Protein AF-V3ZCQ0-F1 (afdb_monomer_lite)

Foldseek 3Di:
DDPDDDDDDDDPDDDDPPDDLPDDDPLLVVLLVVLLVFQDADDLLNLLQLLVQDPPCLVVLLVLLVHDPVRLVVLLVPQDDDPPVSSSSSSSVSLVVSCVPVVRRGSNVSSCSNCVVSDCSSVVSSSDPVSVPDD

InterPro domains:
  IPR011029 Death-like domain superfamily [G3DSA:1.10.533.10] (34-123)
  IPR011029 Death-like domain superfamily [SSF47986] (40-119)

pLDDT: mean 78.39, std 17.35, range [36.34, 94.81]

Radius of gyration: 20.54 Å; chains: 1; bounding box: 28×54×67 Å

Organism: Lottia gigantea (NCBI:txid225164)

Secondary structure (DSSP, 8-state):
-------------------------HHHHHHHHHHHH--SBPPHHHHHHHHHH--S-HHHHHHHTT--HHHHHHHHHH--S-HHHHHHHHHHHHHHHHHHHSS--BHHHHHHHHTTTS--GGGHHHHSGGGT---

Sequence (135 aa):
MNVTRHRPYTRSQGKQSCSEVEELTHEQHIRLKQLQDCSEEVDSNMMAELSKSWDRRFSKYGKLLQLDDACLKNIRDRVREDDSVKRREELYQMLLTWKEKTGDPSVKNLIRLLTACGDYSPIKPLLTPSYWTND

Structure (mmCIF, N/CA/C/O backbone):
data_AF-V3ZCQ0-F1
#
_entry.id   AF-V3ZCQ0-F1
#
loop_
_atom_site.group_PDB
_atom_site.id
_atom_site.type_symbol
_atom_site.label_atom_id
_atom_site.label_alt_id
_atom_site.label_comp_id
_atom_site.label_asym_id
_atom_site.label_entity_id
_atom_site.label_seq_id
_atom_site.pdbx_PDB_ins_code
_atom_site.Cartn_x
_atom_site.Cartn_y
_atom_site.Cartn_z
_atom_site.occupancy
_atom_site.B_iso_or_equiv
_atom_site.auth_seq_id
_atom_site.auth_comp_id
_atom_site.auth_asym_id
_atom_site.auth_atom_id
_atom_site.pdbx_PDB_model_num
ATOM 1 N N . MET A 1 1 ? 6.229 -36.883 49.519 1.00 36.78 1 MET A N 1
ATOM 2 C CA . MET A 1 1 ? 7.391 -36.612 48.644 1.00 36.78 1 MET A CA 1
ATOM 3 C C . MET A 1 1 ? 7.345 -37.570 47.457 1.00 36.78 1 MET A C 1
ATOM 5 O O . MET A 1 1 ? 7.031 -38.731 47.664 1.00 36.78 1 MET A O 1
ATOM 9 N N . ASN A 1 2 ? 7.627 -37.051 46.256 1.00 44.19 2 ASN A N 1
ATOM 10 C CA . ASN A 1 2 ? 7.761 -37.716 44.947 1.00 44.19 2 ASN A CA 1
ATOM 11 C C . ASN A 1 2 ? 6.528 -38.353 44.278 1.00 44.19 2 ASN A C 1
ATOM 13 O O . ASN A 1 2 ? 6.346 -39.565 44.244 1.00 44.19 2 ASN A O 1
ATOM 17 N N . VAL A 1 3 ? 5.773 -37.483 43.598 1.00 40.75 3 VAL A N 1
ATOM 18 C CA . VAL A 1 3 ? 4.988 -37.804 42.397 1.00 40.75 3 VAL A CA 1
ATOM 19 C C . VAL A 1 3 ? 5.968 -37.939 41.227 1.00 40.75 3 VAL A C 1
ATOM 21 O O . VAL A 1 3 ? 6.512 -36.944 40.747 1.00 40.75 3 VAL A O 1
ATOM 24 N N . THR A 1 4 ? 6.231 -39.168 40.784 1.00 51.06 4 THR A N 1
ATOM 25 C CA . THR A 1 4 ? 7.210 -39.437 39.723 1.00 51.06 4 THR A CA 1
ATOM 26 C C . THR A 1 4 ? 6.507 -39.751 38.403 1.00 51.06 4 THR A C 1
ATOM 28 O O . THR A 1 4 ? 6.075 -40.869 38.163 1.00 51.06 4 THR A O 1
ATOM 31 N N . ARG A 1 5 ? 6.487 -38.721 37.549 1.00 48.69 5 ARG A N 1
ATOM 32 C CA . ARG A 1 5 ? 6.703 -38.758 36.089 1.00 48.69 5 ARG A CA 1
ATOM 33 C C . ARG A 1 5 ? 5.643 -39.424 35.205 1.00 48.69 5 ARG A C 1
ATOM 35 O O . ARG A 1 5 ? 5.676 -40.608 34.901 1.00 48.69 5 ARG A O 1
ATOM 42 N N . HIS A 1 6 ? 4.822 -38.555 34.622 1.00 48.72 6 HIS A N 1
ATOM 43 C CA . HIS A 1 6 ? 4.240 -38.765 33.301 1.00 48.72 6 HIS A CA 1
ATOM 44 C C . HIS A 1 6 ? 5.274 -38.600 32.171 1.00 48.72 6 HIS A C 1
ATOM 46 O O . HIS A 1 6 ? 6.136 -37.723 32.255 1.00 48.72 6 HIS A O 1
ATOM 52 N N . ARG A 1 7 ? 4.993 -39.328 31.071 1.00 52.38 7 ARG A N 1
ATOM 53 C CA . ARG A 1 7 ? 5.391 -39.183 29.644 1.00 52.38 7 ARG A CA 1
ATOM 54 C C . ARG A 1 7 ? 6.425 -40.210 29.141 1.00 52.38 7 ARG A C 1
ATOM 56 O O . ARG A 1 7 ? 7.330 -40.536 29.897 1.00 52.38 7 ARG A O 1
ATOM 63 N N . PRO A 1 8 ? 6.310 -40.702 27.882 1.00 48.84 8 PRO A N 1
ATOM 64 C CA . PRO A 1 8 ? 5.744 -39.991 26.727 1.00 48.84 8 PRO A CA 1
ATOM 65 C C . PRO A 1 8 ? 4.723 -40.783 25.889 1.00 48.84 8 PRO A C 1
ATOM 67 O O . PRO A 1 8 ? 4.973 -41.903 25.465 1.00 48.84 8 PRO A O 1
ATOM 70 N N . TYR A 1 9 ? 3.607 -40.136 25.539 1.00 45.50 9 TYR A N 1
ATOM 71 C CA . TYR A 1 9 ? 2.929 -40.456 24.285 1.00 45.50 9 TYR A CA 1
ATOM 72 C C . TYR A 1 9 ? 3.590 -39.634 23.187 1.00 45.50 9 TYR A C 1
ATOM 74 O O . TYR A 1 9 ? 3.432 -38.416 23.103 1.00 45.50 9 TYR A O 1
ATOM 82 N N . THR A 1 10 ? 4.365 -40.330 22.368 1.00 58.88 10 THR A N 1
ATOM 83 C CA . THR A 1 10 ? 4.704 -39.936 21.010 1.00 58.88 10 THR A CA 1
ATOM 84 C C . THR A 1 10 ? 3.412 -39.710 20.233 1.00 58.88 10 THR A C 1
ATOM 86 O O . THR A 1 10 ? 2.639 -40.632 19.985 1.00 58.88 10 THR A O 1
ATOM 89 N N . ARG A 1 11 ? 3.183 -38.470 19.808 1.00 44.38 11 ARG A N 1
ATOM 90 C CA . ARG A 1 11 ? 2.307 -38.199 18.672 1.00 44.38 11 ARG A CA 1
ATOM 91 C C . ARG A 1 11 ? 3.097 -37.397 17.657 1.00 44.38 11 ARG A C 1
ATOM 93 O O . ARG A 1 11 ? 3.067 -36.172 17.645 1.00 44.38 11 ARG A O 1
ATOM 100 N N . SER A 1 12 ? 3.794 -38.132 16.798 1.00 49.22 12 SER A N 1
ATOM 101 C CA . SER A 1 12 ? 4.085 -37.677 15.447 1.00 49.22 12 SER A CA 1
ATOM 102 C C . SER A 1 12 ? 2.741 -37.433 14.766 1.00 49.22 12 SER A C 1
ATOM 104 O O . SER A 1 12 ? 2.050 -38.366 14.365 1.00 49.22 12 SER A O 1
ATOM 106 N N . GLN A 1 13 ? 2.332 -36.174 14.699 1.00 47.81 13 GLN A N 1
ATOM 107 C CA . GLN A 1 13 ? 1.320 -35.729 13.759 1.00 47.81 13 GLN A CA 1
ATOM 108 C C . GLN A 1 13 ? 1.989 -34.680 12.890 1.00 47.81 13 GLN A C 1
ATOM 110 O O . GLN A 1 13 ? 2.131 -33.526 13.286 1.00 47.81 13 GLN A O 1
ATOM 115 N N . GLY A 1 14 ? 2.428 -35.124 11.712 1.00 53.00 14 GLY A N 1
ATOM 116 C CA . GLY A 1 14 ? 2.692 -34.221 10.610 1.00 53.00 14 GLY A CA 1
ATOM 117 C C . GLY A 1 14 ? 1.454 -33.356 10.415 1.00 53.00 14 GLY A C 1
ATOM 118 O O . GLY A 1 14 ? 0.371 -33.853 10.101 1.00 53.00 14 GLY A O 1
ATOM 119 N N . LYS A 1 15 ? 1.612 -32.064 10.667 1.00 46.25 15 LYS A N 1
ATOM 120 C CA . LYS A 1 15 ? 0.685 -31.040 10.225 1.00 46.25 15 LYS A CA 1
ATOM 121 C C . LYS A 1 15 ? 1.464 -30.163 9.268 1.00 46.25 15 LYS A C 1
ATOM 123 O O . LYS A 1 15 ? 2.357 -29.441 9.683 1.00 46.25 15 LYS A O 1
ATOM 128 N N . GLN A 1 16 ? 1.146 -30.377 7.994 1.00 41.31 16 GLN A N 1
ATOM 129 C CA . GLN A 1 16 ? 1.120 -29.400 6.912 1.00 41.31 16 GLN A CA 1
ATOM 130 C C . GLN A 1 16 ? 2.157 -28.280 7.036 1.00 41.31 16 GLN A C 1
ATOM 132 O O . GLN A 1 16 ? 1.968 -27.329 7.789 1.00 41.31 16 GLN A O 1
ATOM 137 N N . SER A 1 17 ? 3.213 -28.375 6.225 1.00 37.62 17 SER A N 1
ATOM 138 C CA . SER A 1 17 ? 4.048 -27.234 5.866 1.00 37.62 17 SER A CA 1
ATOM 139 C C . SER A 1 17 ? 3.159 -26.154 5.245 1.00 37.62 17 SER A C 1
ATOM 141 O O . SER A 1 17 ? 2.869 -26.185 4.051 1.00 37.62 17 SER A O 1
ATOM 143 N N . CYS A 1 18 ? 2.692 -25.220 6.069 1.00 36.34 18 CYS A N 1
ATOM 144 C CA . CYS A 1 18 ? 2.383 -23.885 5.595 1.00 36.34 18 CYS A CA 1
ATOM 145 C C . CYS A 1 18 ? 3.727 -23.274 5.211 1.00 36.34 18 CYS A C 1
ATOM 147 O O . CYS A 1 18 ? 4.625 -23.176 6.046 1.00 36.34 18 CYS A O 1
ATOM 149 N N . SER A 1 19 ? 3.865 -22.989 3.922 1.00 41.53 19 SER A N 1
ATOM 150 C CA . SER A 1 19 ? 4.954 -22.265 3.275 1.00 41.53 19 SER A CA 1
ATOM 151 C C . SER A 1 19 ? 5.539 -21.184 4.185 1.00 41.53 19 SER A C 1
ATOM 153 O O . SER A 1 19 ? 4.751 -20.512 4.845 1.00 41.53 19 SER A O 1
ATOM 155 N N . GLU A 1 20 ? 6.873 -21.033 4.209 1.00 40.12 20 GLU A N 1
ATOM 156 C CA . GLU A 1 20 ? 7.617 -20.002 4.958 1.00 40.12 20 GLU A CA 1
ATOM 157 C C . GLU A 1 20 ? 6.816 -18.697 5.054 1.00 40.12 20 GLU A C 1
ATOM 159 O O . GLU A 1 20 ? 6.750 -17.909 4.109 1.00 40.12 20 GLU A O 1
ATOM 164 N N . VAL A 1 21 ? 6.146 -18.500 6.191 1.00 55.66 21 VAL A N 1
ATOM 165 C CA . VAL A 1 21 ? 5.560 -17.208 6.522 1.00 55.66 21 VAL A CA 1
ATOM 166 C C . VAL A 1 21 ? 6.760 -16.339 6.837 1.00 55.66 21 VAL A C 1
ATOM 168 O O . VAL A 1 21 ? 7.544 -16.686 7.713 1.00 55.66 21 VAL A O 1
ATOM 171 N N . GLU A 1 22 ? 6.933 -15.256 6.089 1.00 57.75 22 GLU A N 1
ATOM 172 C CA . GLU A 1 22 ? 7.947 -14.248 6.364 1.00 57.75 22 GLU A CA 1
ATOM 173 C C . GLU A 1 22 ? 7.892 -13.871 7.858 1.00 57.75 22 GLU A C 1
ATOM 175 O O . GLU A 1 22 ? 6.915 -13.273 8.314 1.00 57.75 22 GLU A O 1
ATOM 180 N N . GLU A 1 23 ? 8.890 -14.306 8.639 1.00 70.25 23 GLU A N 1
ATOM 181 C CA . GLU A 1 23 ? 8.894 -14.121 10.091 1.00 70.25 23 GLU A CA 1
ATOM 182 C C . GLU A 1 23 ? 9.176 -12.651 10.405 1.00 70.25 23 GLU A C 1
ATOM 184 O O . GLU A 1 23 ? 10.292 -12.151 10.243 1.00 70.25 23 GLU A O 1
ATOM 189 N N . LEU A 1 24 ? 8.142 -11.939 10.850 1.00 79.62 24 LEU A N 1
ATOM 190 C CA . LEU A 1 24 ? 8.313 -10.637 11.477 1.00 79.62 24 LEU A CA 1
ATOM 191 C C . LEU A 1 24 ? 8.995 -10.835 12.834 1.00 79.62 24 LEU A C 1
ATOM 193 O O . LEU A 1 24 ? 8.697 -11.777 13.572 1.00 79.62 24 LEU A O 1
ATOM 197 N N . THR A 1 25 ? 9.885 -9.918 13.209 1.00 85.94 25 THR A N 1
ATOM 198 C CA . THR A 1 25 ? 10.419 -9.913 14.576 1.00 85.94 25 THR A CA 1
ATOM 199 C C . THR A 1 25 ? 9.292 -9.656 15.584 1.00 85.94 25 THR A C 1
ATOM 201 O O . THR A 1 25 ? 8.230 -9.128 15.244 1.00 85.94 25 THR A O 1
ATOM 204 N N . HIS A 1 26 ? 9.511 -9.997 16.858 1.00 85.69 26 HIS A N 1
ATOM 205 C CA . HIS A 1 26 ? 8.521 -9.752 17.915 1.00 85.69 26 HIS A CA 1
ATOM 206 C C . HIS A 1 26 ? 8.070 -8.280 17.971 1.00 85.69 26 HIS A C 1
ATOM 208 O O . HIS A 1 26 ? 6.881 -7.989 18.087 1.00 85.69 26 HIS A O 1
ATOM 214 N N . GLU A 1 27 ? 9.010 -7.348 17.810 1.00 85.44 27 GLU A N 1
ATOM 215 C CA . GLU A 1 27 ? 8.733 -5.910 17.778 1.00 85.44 27 GLU A CA 1
ATOM 216 C C . GLU A 1 27 ? 7.911 -5.507 16.550 1.00 85.44 27 GLU A C 1
ATOM 218 O O . GLU A 1 27 ? 6.947 -4.751 16.670 1.00 85.44 27 GLU A O 1
ATOM 223 N N . GLN A 1 28 ? 8.222 -6.066 15.377 1.00 87.94 28 GLN A N 1
ATOM 224 C CA . GLN A 1 28 ? 7.445 -5.839 14.158 1.00 87.94 28 GLN A CA 1
ATOM 225 C C . GLN A 1 28 ? 6.018 -6.391 14.279 1.00 87.94 28 GLN A C 1
ATOM 227 O O . GLN A 1 28 ? 5.084 -5.763 13.786 1.00 87.94 28 GLN A O 1
ATOM 232 N N . HIS A 1 29 ? 5.819 -7.514 14.978 1.00 86.75 29 HIS A N 1
ATOM 233 C CA . HIS A 1 29 ? 4.488 -8.046 15.286 1.00 86.75 29 HIS A CA 1
ATOM 234 C C . HIS A 1 29 ? 3.684 -7.123 16.205 1.00 86.75 29 HIS A C 1
ATOM 236 O O . HIS A 1 29 ? 2.507 -6.861 15.938 1.00 86.75 29 HIS A O 1
ATOM 242 N N . ILE A 1 30 ? 4.307 -6.612 17.272 1.00 87.00 30 ILE A N 1
ATOM 243 C CA . ILE A 1 30 ? 3.677 -5.619 18.154 1.00 87.00 30 ILE A CA 1
ATOM 244 C C . ILE A 1 30 ? 3.287 -4.385 17.336 1.00 87.00 30 ILE A C 1
ATOM 246 O O . ILE A 1 30 ? 2.157 -3.904 17.443 1.00 87.00 30 ILE A O 1
ATOM 250 N N . ARG A 1 31 ? 4.191 -3.910 16.473 1.00 87.69 31 ARG A N 1
ATOM 251 C CA . ARG A 1 31 ? 3.957 -2.724 15.650 1.00 87.69 31 ARG A CA 1
ATOM 252 C C . ARG A 1 31 ? 2.847 -2.926 14.632 1.00 87.69 31 ARG A C 1
ATOM 254 O O . ARG A 1 31 ? 1.978 -2.071 14.505 1.00 87.69 31 ARG A O 1
ATOM 261 N N . LEU A 1 32 ? 2.827 -4.072 13.960 1.00 89.19 32 LEU A N 1
ATOM 262 C CA . LEU A 1 32 ? 1.764 -4.434 13.029 1.00 89.19 32 LEU A CA 1
ATOM 263 C C . LEU A 1 32 ? 0.396 -4.381 13.709 1.00 89.19 32 LEU A C 1
ATOM 265 O O . LEU A 1 32 ? -0.534 -3.798 13.158 1.00 89.19 32 LEU A O 1
ATOM 269 N N . LYS A 1 33 ? 0.284 -4.934 14.922 1.00 88.38 33 LYS A N 1
ATOM 270 C CA . LYS A 1 33 ? -0.966 -4.899 15.686 1.00 88.38 33 LYS A CA 1
ATOM 271 C C . LYS A 1 33 ? -1.407 -3.465 15.989 1.00 88.38 33 LYS A C 1
ATOM 273 O O . LYS A 1 33 ? -2.561 -3.128 15.760 1.00 88.38 33 LYS A O 1
ATOM 278 N N . GLN A 1 34 ? -0.483 -2.604 16.418 1.00 89.81 34 GLN A N 1
ATOM 279 C CA . GLN A 1 34 ? -0.777 -1.184 16.653 1.00 89.81 34 GLN A CA 1
ATOM 280 C C . GLN A 1 34 ? -1.288 -0.480 15.388 1.00 89.81 34 GLN A C 1
ATOM 282 O O . GLN A 1 34 ? -2.253 0.272 15.458 1.00 89.81 34 GLN A O 1
ATOM 287 N N . LEU A 1 35 ? -0.686 -0.752 14.226 1.00 89.81 35 LEU A N 1
ATOM 288 C CA . LEU A 1 35 ? -1.130 -0.176 12.953 1.00 89.81 35 LEU A CA 1
ATOM 289 C C . LEU A 1 35 ? -2.493 -0.726 12.501 1.00 89.81 35 LEU A C 1
ATOM 291 O O . LEU A 1 35 ? -3.287 0.008 11.923 1.00 89.81 35 LEU A O 1
ATOM 295 N N . GLN A 1 36 ? -2.788 -1.999 12.774 1.00 89.44 36 GLN A N 1
ATOM 296 C CA . GLN A 1 36 ? -4.088 -2.617 12.472 1.00 89.44 36 GLN A CA 1
ATOM 297 C C . GLN A 1 36 ? -5.229 -2.095 13.360 1.00 89.44 36 GLN A C 1
ATOM 299 O O . GLN A 1 36 ? -6.395 -2.200 12.975 1.00 89.44 36 GLN A O 1
ATOM 304 N N . ASP A 1 37 ? -4.904 -1.509 14.510 1.00 90.19 37 ASP A N 1
ATOM 305 C CA . ASP A 1 37 ? -5.858 -0.837 15.396 1.00 90.19 37 ASP A CA 1
ATOM 306 C C . ASP A 1 37 ? -5.874 0.698 15.196 1.00 90.19 37 ASP A C 1
ATOM 308 O O . ASP A 1 37 ? -6.785 1.379 15.672 1.00 90.19 37 ASP A O 1
ATOM 312 N N . CYS A 1 38 ? -4.914 1.250 14.444 1.00 88.94 38 CYS A N 1
ATOM 313 C CA . CYS A 1 38 ? -4.788 2.681 14.172 1.00 88.94 38 CYS A CA 1
ATOM 314 C C . CYS A 1 38 ? -5.887 3.170 13.213 1.00 88.94 38 CYS A C 1
ATOM 316 O O . CYS A 1 38 ? -5.917 2.826 12.030 1.00 88.94 38 CYS A O 1
ATOM 318 N N . SER A 1 39 ? -6.793 3.997 13.736 1.00 91.56 39 SER A N 1
ATOM 319 C CA . SER A 1 39 ? -7.907 4.586 12.974 1.00 91.56 39 SER A CA 1
ATOM 320 C C . SER A 1 39 ? -7.573 5.958 12.383 1.00 91.56 39 SER A C 1
ATOM 322 O O . SER A 1 39 ? -8.456 6.618 11.845 1.00 91.56 39 SER A O 1
ATOM 324 N N . GLU A 1 40 ? -6.320 6.400 12.500 1.00 91.50 40 GLU A N 1
ATOM 325 C CA . GLU A 1 40 ? -5.866 7.653 11.901 1.00 91.50 40 GLU A CA 1
ATOM 326 C C . GLU A 1 40 ? -5.880 7.548 10.377 1.00 91.50 40 GLU A C 1
ATOM 328 O O . GLU A 1 40 ? -5.797 6.456 9.807 1.00 91.50 40 GLU A O 1
ATOM 333 N N . GLU A 1 41 ? -6.001 8.688 9.707 1.00 92.62 41 GLU A N 1
ATOM 334 C CA . GLU A 1 41 ? -5.856 8.734 8.260 1.00 92.62 41 GLU A CA 1
ATOM 335 C C . GLU A 1 41 ? -4.400 8.549 7.846 1.00 92.62 41 GLU A C 1
ATOM 337 O O . GLU A 1 41 ? -3.475 9.003 8.516 1.00 92.62 41 GLU A O 1
ATOM 342 N N . VAL A 1 42 ? -4.200 7.937 6.683 1.00 91.31 42 VAL A N 1
ATOM 343 C CA . VAL A 1 42 ? -2.876 7.851 6.069 1.00 91.31 42 VAL A CA 1
ATOM 344 C C . VAL A 1 42 ? -2.402 9.256 5.687 1.00 91.31 42 VAL A C 1
ATOM 346 O O . VAL A 1 42 ? -3.027 9.940 4.863 1.00 91.31 42 VAL A O 1
ATOM 349 N N . ASP A 1 43 ? -1.287 9.682 6.273 1.00 90.31 43 ASP A N 1
ATOM 350 C CA . ASP A 1 43 ? -0.658 10.971 5.997 1.00 90.31 43 ASP A CA 1
ATOM 351 C C . ASP A 1 43 ? 0.347 10.910 4.825 1.00 90.31 43 ASP A C 1
ATOM 353 O O . ASP A 1 43 ? 0.686 9.849 4.286 1.00 90.31 43 ASP A O 1
ATOM 357 N N . SER A 1 44 ? 0.829 12.082 4.406 1.00 88.25 44 SER A N 1
ATOM 358 C CA . SER A 1 44 ? 1.789 12.210 3.303 1.00 88.25 44 SER A CA 1
ATOM 359 C C . SER A 1 44 ? 3.156 11.589 3.606 1.00 88.25 44 SER A C 1
ATOM 361 O O . SER A 1 44 ? 3.833 11.128 2.685 1.00 88.25 44 SER A O 1
ATOM 363 N N . ASN A 1 45 ? 3.568 11.550 4.874 1.00 87.88 45 ASN A N 1
ATOM 364 C CA . ASN A 1 45 ? 4.841 10.974 5.293 1.00 87.88 45 ASN A CA 1
ATOM 365 C C . ASN A 1 45 ? 4.802 9.439 5.194 1.00 87.88 45 ASN A C 1
ATOM 367 O O . ASN A 1 45 ? 5.726 8.831 4.651 1.00 87.88 45 ASN A O 1
ATOM 371 N N . MET A 1 46 ? 3.688 8.815 5.586 1.00 88.69 46 MET A N 1
ATOM 372 C CA . MET A 1 46 ? 3.451 7.377 5.446 1.00 88.69 46 MET A CA 1
ATOM 373 C C . MET A 1 46 ? 3.508 6.973 3.979 1.00 88.69 46 MET A C 1
ATOM 375 O O . MET A 1 46 ? 4.180 6.003 3.623 1.00 88.69 46 MET A O 1
ATOM 379 N N . MET A 1 47 ? 2.834 7.734 3.110 1.00 90.69 47 MET A N 1
ATOM 380 C CA . MET A 1 47 ? 2.857 7.475 1.670 1.00 90.69 47 MET A CA 1
ATOM 381 C C . MET A 1 47 ? 4.264 7.624 1.088 1.00 90.69 47 MET A C 1
ATOM 383 O O . MET A 1 47 ? 4.696 6.793 0.283 1.00 90.69 47 MET A O 1
ATOM 387 N N . ALA A 1 48 ? 5.007 8.644 1.524 1.00 87.88 48 ALA A N 1
ATOM 388 C CA . ALA A 1 48 ? 6.383 8.855 1.102 1.00 87.88 48 ALA A CA 1
ATOM 389 C C . ALA A 1 48 ? 7.296 7.690 1.516 1.00 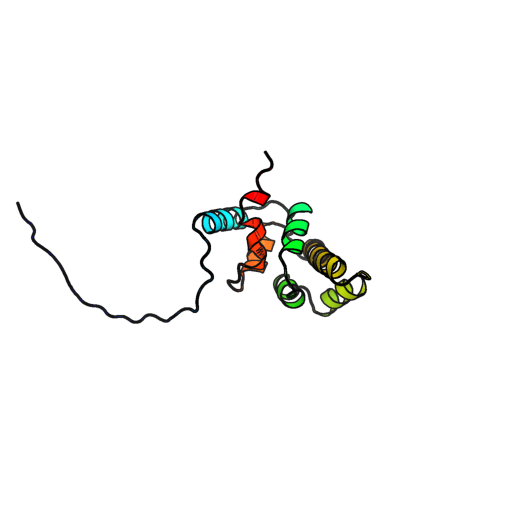87.88 48 ALA A C 1
ATOM 391 O O . ALA A 1 48 ? 8.074 7.228 0.681 1.00 87.88 48 ALA A O 1
ATOM 392 N N . GLU A 1 49 ? 7.188 7.168 2.737 1.00 86.75 49 GLU A N 1
ATOM 393 C CA . GLU A 1 49 ? 7.997 6.024 3.175 1.00 86.75 49 GLU A CA 1
ATOM 394 C C . GLU A 1 49 ? 7.630 4.720 2.474 1.00 86.75 49 GLU A C 1
ATOM 396 O O . GLU A 1 49 ? 8.511 3.992 2.006 1.00 86.75 49 GLU A O 1
ATOM 401 N N . LEU A 1 50 ? 6.335 4.443 2.322 1.00 88.31 50 LEU A N 1
ATOM 402 C CA . LEU A 1 50 ? 5.874 3.276 1.575 1.00 88.31 50 LEU A CA 1
ATOM 403 C C . LEU A 1 50 ? 6.423 3.304 0.141 1.00 88.31 50 LEU A C 1
ATOM 405 O O . LEU A 1 50 ? 7.041 2.329 -0.292 1.00 88.31 50 LEU A O 1
ATOM 409 N N . SER A 1 51 ? 6.327 4.451 -0.543 1.00 87.56 51 SER A N 1
ATOM 410 C CA . SER A 1 51 ? 6.827 4.628 -1.916 1.00 87.56 51 SER A CA 1
ATOM 411 C C . SER A 1 51 ? 8.338 4.402 -2.078 1.00 87.56 51 SER A C 1
ATOM 413 O O . SER A 1 51 ? 8.776 4.009 -3.156 1.00 87.56 51 SER A O 1
ATOM 415 N N . LYS A 1 52 ? 9.146 4.615 -1.026 1.00 82.56 52 LYS A N 1
ATOM 416 C CA . LYS A 1 52 ? 10.602 4.367 -1.056 1.00 82.56 52 LYS A CA 1
ATOM 417 C C . LYS A 1 52 ? 10.943 2.879 -1.023 1.00 82.56 52 LYS A C 1
ATOM 419 O O . LYS A 1 52 ? 11.962 2.467 -1.568 1.00 82.56 52 LYS A O 1
ATOM 424 N 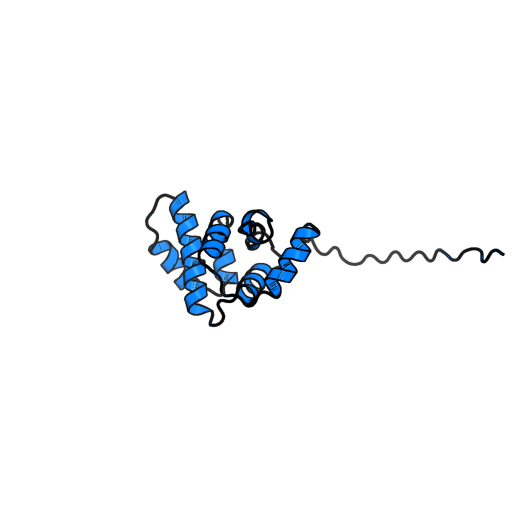N . SER A 1 53 ? 10.120 2.091 -0.339 1.00 74.94 53 SER A N 1
ATOM 425 C CA . SER A 1 53 ? 10.381 0.671 -0.072 1.00 74.94 53 SER A CA 1
ATOM 426 C C . SER A 1 53 ? 9.731 -0.279 -1.064 1.00 74.94 53 SER A C 1
ATOM 428 O O . SER A 1 53 ? 10.132 -1.438 -1.194 1.00 74.94 53 SER A O 1
ATOM 430 N N . TRP A 1 54 ? 8.688 0.198 -1.739 1.00 79.88 54 TRP A N 1
ATOM 431 C CA . TRP A 1 54 ? 7.982 -0.574 -2.733 1.00 79.88 54 TRP A CA 1
ATOM 432 C C . TRP A 1 54 ? 8.883 -0.671 -3.961 1.00 79.88 54 TRP A C 1
ATOM 434 O O . TRP A 1 54 ? 9.015 0.260 -4.743 1.00 79.88 54 TRP A O 1
ATOM 444 N N . ASP A 1 55 ? 9.545 -1.817 -4.114 1.00 69.31 55 ASP A N 1
ATOM 445 C CA . ASP A 1 55 ? 10.263 -2.156 -5.344 1.00 69.31 55 ASP A CA 1
ATOM 446 C C . ASP A 1 55 ? 9.284 -2.226 -6.548 1.00 69.31 55 ASP A C 1
ATOM 448 O O . ASP A 1 55 ? 8.087 -1.963 -6.420 1.00 69.31 55 ASP A O 1
ATOM 452 N N . ARG A 1 56 ? 9.780 -2.639 -7.723 1.00 65.06 56 ARG A N 1
ATOM 453 C CA . ARG A 1 56 ? 9.154 -2.892 -9.047 1.00 65.06 56 ARG A CA 1
ATOM 454 C C . ARG A 1 56 ? 7.747 -3.523 -9.095 1.00 65.06 56 ARG A C 1
ATOM 456 O O . ARG A 1 56 ? 7.200 -3.716 -10.179 1.00 65.06 56 ARG A O 1
ATOM 463 N N . ARG A 1 57 ? 7.129 -3.844 -7.964 1.00 81.06 57 ARG A N 1
ATOM 464 C CA . ARG A 1 57 ? 5.821 -4.485 -7.793 1.00 81.06 57 ARG A CA 1
ATOM 465 C C . ARG A 1 57 ? 4.633 -3.506 -7.821 1.00 81.06 57 ARG A C 1
ATOM 467 O O . ARG A 1 57 ? 3.608 -3.788 -7.207 1.00 81.06 57 ARG A O 1
ATOM 474 N N . PHE A 1 58 ? 4.718 -2.421 -8.595 1.00 85.12 58 PHE A N 1
ATOM 475 C CA . PHE A 1 58 ? 3.643 -1.428 -8.774 1.00 85.12 58 PHE A CA 1
ATOM 476 C C . PHE A 1 58 ? 2.274 -2.073 -9.050 1.00 85.12 58 PHE A C 1
ATOM 478 O O . PHE A 1 58 ? 1.317 -1.866 -8.314 1.00 85.12 58 PHE A O 1
ATOM 485 N N . SER A 1 59 ? 2.191 -2.945 -10.062 1.00 87.19 59 SER A N 1
ATOM 486 C CA . SER A 1 59 ? 0.928 -3.594 -10.437 1.00 87.19 59 SER A CA 1
ATOM 487 C C . SER A 1 59 ? 0.400 -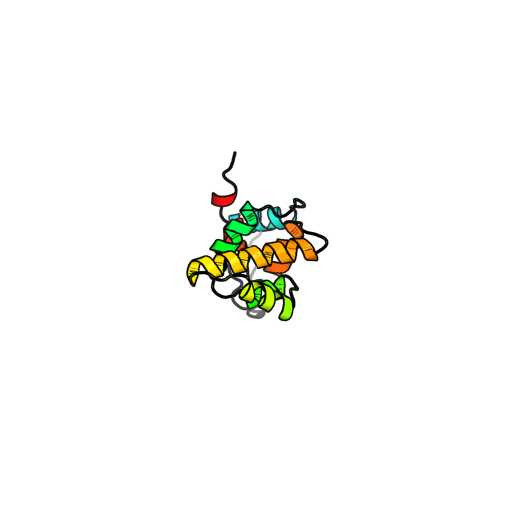4.555 -9.368 1.00 87.19 59 SER A C 1
ATOM 489 O O . SER A 1 59 ? -0.808 -4.740 -9.263 1.00 87.19 59 SER A O 1
ATOM 491 N N . LYS A 1 60 ? 1.282 -5.172 -8.569 1.00 88.56 60 LYS A N 1
ATOM 492 C CA . LYS A 1 60 ? 0.873 -6.066 -7.476 1.00 88.56 60 LYS A CA 1
ATOM 493 C C . LYS A 1 60 ? 0.210 -5.257 -6.363 1.00 88.56 60 LYS A C 1
ATOM 495 O O . LYS A 1 60 ? -0.888 -5.599 -5.936 1.00 88.56 60 LYS A O 1
ATOM 500 N N . TYR A 1 61 ? 0.861 -4.183 -5.921 1.00 89.31 61 TYR A N 1
ATOM 501 C CA . TYR A 1 61 ? 0.358 -3.345 -4.833 1.00 89.31 61 TYR A CA 1
ATOM 502 C C . TYR A 1 61 ? -0.873 -2.542 -5.253 1.00 89.31 61 TYR A C 1
ATOM 504 O O . TYR A 1 61 ? -1.831 -2.476 -4.494 1.00 89.31 61 TYR A O 1
ATOM 512 N N . GLY A 1 62 ? -0.927 -2.061 -6.496 1.00 89.94 62 GLY A N 1
ATOM 513 C CA . GLY A 1 62 ? -2.123 -1.424 -7.048 1.00 89.94 62 GLY A CA 1
ATOM 514 C C . GLY A 1 62 ? -3.366 -2.313 -6.986 1.00 89.94 62 GLY A C 1
ATOM 515 O O . GLY A 1 62 ? -4.427 -1.865 -6.561 1.00 89.94 62 GLY A O 1
ATOM 516 N N . LYS A 1 63 ? -3.220 -3.604 -7.313 1.00 90.12 63 LYS A N 1
ATOM 517 C CA . LYS A 1 63 ? -4.316 -4.580 -7.217 1.00 90.12 63 LYS A CA 1
ATOM 518 C C . LYS A 1 63 ? -4.742 -4.859 -5.775 1.00 90.12 63 LYS A C 1
ATOM 520 O O . LYS A 1 63 ? -5.934 -5.007 -5.526 1.00 90.12 63 LYS A O 1
ATOM 525 N N . LEU A 1 64 ? -3.804 -4.891 -4.823 1.00 90.19 64 LEU A N 1
ATOM 526 C CA . LEU A 1 64 ? -4.133 -5.002 -3.392 1.00 90.19 64 LEU A CA 1
ATOM 527 C C . LEU A 1 64 ? -4.926 -3.790 -2.893 1.00 90.19 64 LEU A C 1
ATOM 529 O O . LEU A 1 64 ? -5.856 -3.944 -2.106 1.00 90.19 64 LEU A O 1
ATOM 533 N N . LEU A 1 65 ? -4.617 -2.605 -3.417 1.00 91.88 65 LEU A N 1
ATOM 534 C CA . LEU A 1 65 ? -5.362 -1.368 -3.178 1.00 91.88 65 LEU A CA 1
ATOM 535 C C . LEU A 1 65 ? -6.675 -1.283 -3.977 1.00 91.88 65 LEU A C 1
ATOM 537 O O . LEU A 1 65 ? -7.318 -0.239 -3.983 1.00 91.88 65 LEU A O 1
ATOM 541 N N . GLN A 1 66 ? -7.085 -2.367 -4.645 1.00 91.75 66 GLN A N 1
ATOM 542 C CA . GLN A 1 66 ? -8.305 -2.444 -5.455 1.00 91.75 66 GLN A CA 1
ATOM 543 C C . GLN A 1 66 ? -8.355 -1.409 -6.593 1.00 91.75 66 GLN A C 1
ATOM 545 O O . GLN A 1 66 ? -9.428 -1.018 -7.048 1.00 91.75 66 GLN A O 1
ATOM 550 N N . LEU A 1 67 ? -7.191 -0.972 -7.080 1.00 92.44 67 LEU A N 1
ATOM 551 C CA . LEU A 1 67 ? -7.095 -0.122 -8.259 1.00 92.44 67 LEU A CA 1
ATOM 552 C C . LEU A 1 67 ? -7.112 -0.996 -9.515 1.00 92.44 67 LEU A C 1
ATOM 554 O O . LEU A 1 67 ? -6.335 -1.945 -9.641 1.00 92.44 67 LEU A O 1
ATOM 558 N N . ASP A 1 68 ? -8.003 -0.665 -10.447 1.00 92.88 68 ASP A N 1
ATOM 559 C CA . ASP A 1 68 ? -8.099 -1.350 -11.734 1.00 92.88 68 ASP A CA 1
ATOM 560 C C . ASP A 1 68 ? -6.904 -1.037 -12.659 1.00 92.88 68 ASP A C 1
ATOM 562 O O . ASP A 1 68 ? -6.168 -0.059 -12.484 1.00 92.88 68 ASP A O 1
ATOM 566 N N . ASP A 1 69 ? -6.707 -1.878 -13.677 1.00 91.00 69 ASP A N 1
ATOM 567 C CA . ASP A 1 69 ? -5.575 -1.747 -14.601 1.00 91.00 69 ASP A CA 1
ATOM 568 C C . ASP A 1 69 ? -5.618 -0.428 -15.407 1.00 91.00 69 ASP A C 1
ATOM 570 O O . ASP A 1 69 ? -4.565 0.098 -15.777 1.00 91.00 69 ASP A O 1
ATOM 574 N N . ALA A 1 70 ? -6.803 0.150 -15.645 1.00 92.38 70 ALA A N 1
ATOM 575 C CA . ALA A 1 70 ? -6.940 1.435 -16.336 1.00 92.38 70 ALA A CA 1
ATOM 576 C C . ALA A 1 70 ? -6.439 2.597 -15.462 1.00 92.38 70 ALA A C 1
ATOM 578 O O . ALA A 1 70 ? -5.730 3.485 -15.936 1.00 92.38 70 ALA A O 1
ATOM 579 N N . CYS A 1 71 ? -6.738 2.558 -14.168 1.00 92.50 71 CYS A N 1
ATOM 580 C CA . CYS A 1 71 ? -6.266 3.494 -13.161 1.00 92.50 71 CYS A CA 1
ATOM 581 C C . CYS A 1 71 ? -4.742 3.432 -13.029 1.00 92.50 71 CYS A C 1
ATOM 583 O O . CYS A 1 71 ? -4.068 4.461 -13.056 1.00 92.50 71 CYS A O 1
ATOM 585 N N . LEU A 1 72 ? -4.192 2.220 -12.955 1.00 90.88 72 LEU A N 1
ATOM 586 C CA . LEU A 1 72 ? -2.750 1.993 -12.882 1.00 90.88 72 LEU A CA 1
ATOM 587 C C . LEU A 1 72 ? -2.023 2.472 -14.141 1.00 90.88 72 LEU A C 1
ATOM 589 O O . LEU A 1 72 ? -0.943 3.057 -14.043 1.00 90.88 72 LEU A O 1
ATOM 593 N N . LYS A 1 73 ? -2.622 2.274 -15.318 1.00 90.50 73 LYS A N 1
ATOM 594 C CA . LYS A 1 73 ? -2.102 2.818 -16.574 1.00 90.50 73 LYS A CA 1
ATOM 595 C C . LYS A 1 73 ? -2.106 4.349 -16.567 1.00 90.50 73 LYS A C 1
ATOM 597 O O . LYS A 1 73 ? -1.082 4.949 -16.873 1.00 90.50 73 LYS A O 1
ATOM 602 N N . ASN A 1 74 ? -3.206 4.973 -16.142 1.00 91.25 74 ASN A N 1
ATOM 603 C CA . ASN A 1 74 ? -3.308 6.433 -16.063 1.00 91.25 74 ASN A CA 1
ATOM 604 C C . ASN A 1 74 ? -2.248 7.049 -15.141 1.00 91.25 74 ASN A C 1
ATOM 606 O O . ASN A 1 74 ? -1.714 8.107 -15.460 1.00 91.25 74 ASN A O 1
ATOM 610 N N . ILE A 1 75 ? -1.925 6.398 -14.019 1.00 90.56 75 ILE A N 1
ATOM 611 C CA . ILE A 1 75 ? -0.850 6.848 -13.121 1.00 90.56 75 ILE A CA 1
ATOM 612 C C . ILE A 1 75 ? 0.501 6.822 -13.852 1.00 90.56 75 ILE A C 1
ATOM 614 O O . ILE A 1 75 ? 1.199 7.832 -13.874 1.00 90.56 75 ILE A O 1
ATOM 618 N N . ARG A 1 76 ? 0.840 5.715 -14.524 1.00 87.88 76 ARG A N 1
ATOM 619 C CA . ARG A 1 76 ? 2.102 5.582 -15.282 1.00 87.88 76 ARG A CA 1
ATOM 620 C C . ARG A 1 76 ? 2.233 6.578 -16.429 1.00 87.88 76 ARG A C 1
ATOM 622 O O . ARG A 1 76 ? 3.323 7.083 -16.685 1.00 87.88 76 ARG A O 1
ATOM 629 N N . ASP A 1 77 ? 1.132 6.856 -17.121 1.00 86.69 77 ASP A N 1
ATOM 630 C CA . ASP A 1 77 ? 1.119 7.784 -18.254 1.00 86.69 77 ASP A CA 1
ATOM 631 C C . ASP A 1 77 ? 1.318 9.246 -17.804 1.00 86.69 77 ASP A C 1
ATOM 633 O O . ASP A 1 77 ? 1.824 10.068 -18.575 1.00 86.69 77 ASP A O 1
ATOM 637 N N . ARG A 1 78 ? 0.952 9.575 -16.553 1.00 83.81 78 ARG A N 1
ATOM 638 C CA . ARG A 1 78 ? 1.110 10.916 -15.960 1.00 83.81 78 ARG A CA 1
ATOM 639 C C . ARG A 1 78 ? 2.535 11.209 -15.498 1.00 83.81 78 ARG A C 1
ATOM 641 O O . ARG A 1 78 ? 2.959 12.359 -15.581 1.00 83.81 78 ARG A O 1
ATOM 648 N N . VAL A 1 79 ? 3.277 10.203 -15.039 1.00 81.19 79 VAL A N 1
ATOM 649 C CA . VAL A 1 79 ? 4.635 10.402 -14.519 1.00 81.19 79 VAL A CA 1
ATOM 650 C C . VAL A 1 79 ? 5.654 10.336 -15.664 1.00 81.19 79 VAL A C 1
ATOM 652 O O . VAL A 1 79 ? 6.038 9.265 -16.145 1.00 81.19 79 VAL A O 1
ATOM 655 N N . ARG A 1 80 ? 6.088 11.509 -16.138 1.00 66.25 80 ARG A N 1
ATOM 656 C CA . ARG A 1 80 ? 7.104 11.672 -17.192 1.00 66.25 80 ARG A CA 1
ATOM 657 C C . ARG A 1 80 ? 8.437 12.109 -16.588 1.00 66.25 80 ARG A C 1
ATOM 659 O O . ARG A 1 80 ? 8.789 13.278 -16.671 1.00 66.25 80 ARG A O 1
ATOM 666 N N . GLU A 1 81 ? 9.161 11.172 -15.987 1.00 71.06 81 GLU A N 1
ATOM 667 C CA . GLU A 1 81 ? 10.454 11.436 -15.339 1.00 71.06 81 GLU A CA 1
ATOM 668 C C . GLU A 1 81 ? 11.463 10.298 -15.567 1.00 71.06 81 GLU A C 1
ATOM 670 O O . GLU A 1 81 ? 11.111 9.249 -16.118 1.00 71.06 81 GLU A O 1
ATOM 675 N N . ASP A 1 82 ? 12.709 10.513 -15.128 1.00 68.62 82 ASP A N 1
ATOM 676 C CA . ASP A 1 82 ? 13.777 9.508 -15.101 1.00 68.62 82 ASP A CA 1
ATOM 677 C C . ASP A 1 82 ? 13.365 8.254 -14.313 1.00 68.62 82 ASP A C 1
ATOM 679 O O . ASP A 1 82 ? 12.686 8.335 -13.290 1.00 68.62 82 ASP A O 1
ATOM 683 N N . ASP A 1 83 ? 13.831 7.082 -14.748 1.00 65.50 83 ASP A N 1
ATOM 684 C CA . ASP A 1 83 ? 13.344 5.757 -14.330 1.00 65.50 83 ASP A CA 1
ATOM 685 C C . ASP A 1 83 ? 13.274 5.488 -12.812 1.00 65.50 83 ASP A C 1
ATOM 687 O O . ASP A 1 83 ? 12.468 4.659 -12.383 1.00 65.50 83 ASP A O 1
ATOM 691 N N . SER A 1 84 ? 14.117 6.122 -11.990 1.00 65.31 84 SER A N 1
ATOM 692 C CA . SER A 1 84 ? 14.132 5.941 -10.529 1.00 65.31 84 SER A CA 1
ATOM 693 C C . SER A 1 84 ? 13.179 6.894 -9.801 1.00 65.31 84 SER A C 1
ATOM 695 O O . SER A 1 84 ? 12.420 6.449 -8.938 1.00 65.31 84 SER A O 1
ATOM 697 N N . VAL A 1 85 ? 13.180 8.178 -10.172 1.00 73.19 85 VAL A N 1
ATOM 698 C CA . VAL A 1 85 ? 12.279 9.206 -9.623 1.00 73.19 85 VAL A CA 1
ATOM 699 C C . VAL A 1 85 ? 10.845 8.899 -10.042 1.00 73.19 85 VAL A C 1
ATOM 701 O O . VAL A 1 85 ? 9.957 8.812 -9.193 1.00 73.19 85 VAL A O 1
ATOM 704 N N . LYS A 1 86 ? 10.669 8.543 -11.319 1.00 81.69 86 LYS A N 1
ATOM 705 C CA . LYS A 1 86 ? 9.402 8.116 -11.906 1.00 81.69 86 LYS A CA 1
ATOM 706 C C . LYS A 1 86 ? 8.724 7.014 -11.105 1.00 81.69 86 LYS A C 1
ATOM 708 O O . LYS A 1 86 ? 7.533 7.089 -10.850 1.00 81.69 86 LYS A O 1
ATOM 713 N N . ARG A 1 87 ? 9.460 5.987 -10.676 1.00 81.75 87 ARG A N 1
ATOM 714 C CA . ARG A 1 87 ? 8.858 4.857 -9.944 1.00 81.75 87 ARG A CA 1
ATOM 715 C C . ARG A 1 87 ? 8.361 5.259 -8.570 1.00 81.75 87 ARG A C 1
ATOM 717 O O . ARG A 1 87 ? 7.267 4.862 -8.182 1.00 81.75 87 ARG A O 1
ATOM 724 N N . ARG A 1 88 ? 9.166 6.021 -7.831 1.00 85.19 88 ARG A N 1
ATOM 725 C CA . ARG A 1 88 ? 8.768 6.497 -6.506 1.00 85.19 88 ARG A CA 1
ATOM 726 C C . ARG A 1 88 ? 7.524 7.373 -6.614 1.00 85.19 88 ARG A C 1
ATOM 728 O O . ARG A 1 88 ? 6.586 7.183 -5.845 1.00 85.19 88 ARG A O 1
ATOM 735 N N . GLU A 1 89 ? 7.501 8.262 -7.600 1.00 88.56 89 GLU A N 1
ATOM 736 C CA . GLU A 1 89 ? 6.356 9.126 -7.862 1.00 88.56 89 GLU A CA 1
ATOM 737 C C . GLU A 1 89 ? 5.124 8.321 -8.302 1.00 88.56 89 GLU A C 1
ATOM 739 O O . GLU A 1 89 ? 4.046 8.519 -7.756 1.00 88.56 89 GLU A O 1
ATOM 744 N N . GLU A 1 90 ? 5.261 7.330 -9.188 1.00 90.12 90 GLU A N 1
ATOM 745 C CA . GLU A 1 90 ? 4.165 6.419 -9.557 1.00 90.12 90 GLU A CA 1
ATOM 746 C C . GLU A 1 90 ? 3.557 5.741 -8.318 1.00 90.12 90 GLU A C 1
ATOM 748 O O . GLU A 1 90 ? 2.336 5.719 -8.151 1.00 90.12 90 GLU A O 1
ATOM 753 N N . LEU A 1 91 ? 4.392 5.204 -7.425 1.00 91.06 91 LEU A N 1
ATOM 754 C CA . LEU A 1 91 ? 3.947 4.519 -6.205 1.00 91.06 91 LEU A CA 1
ATOM 755 C C . LEU A 1 91 ? 3.271 5.481 -5.220 1.00 91.06 91 LEU A C 1
ATOM 757 O O . LEU A 1 91 ? 2.271 5.117 -4.599 1.00 91.06 91 LEU A O 1
ATOM 761 N N . TYR A 1 92 ? 3.779 6.707 -5.107 1.00 92.06 92 TYR A N 1
ATOM 762 C CA . TYR A 1 92 ? 3.156 7.760 -4.312 1.00 92.06 92 TYR A CA 1
ATOM 763 C C . TYR A 1 92 ? 1.787 8.161 -4.883 1.00 92.06 92 TYR A C 1
ATOM 765 O O . TYR A 1 92 ? 0.787 8.159 -4.166 1.00 92.06 92 TYR A O 1
ATOM 773 N N . GLN A 1 93 ? 1.704 8.403 -6.193 1.00 92.12 93 GLN A N 1
ATOM 774 C CA . GLN A 1 93 ? 0.455 8.718 -6.894 1.00 92.12 93 GLN A CA 1
ATOM 775 C C . GLN A 1 93 ? -0.567 7.579 -6.802 1.00 92.12 93 GLN A C 1
ATOM 777 O O . GLN A 1 93 ? -1.770 7.824 -6.727 1.00 92.12 93 GLN A O 1
ATOM 782 N N . MET A 1 94 ? -0.112 6.327 -6.761 1.00 94.00 94 MET A N 1
ATOM 783 C CA . MET A 1 94 ? -0.967 5.161 -6.539 1.00 94.00 94 MET A CA 1
ATOM 784 C C . MET A 1 94 ? -1.608 5.170 -5.149 1.00 94.00 94 MET A C 1
ATOM 786 O O . MET A 1 94 ? -2.809 4.926 -5.036 1.00 94.00 94 MET A O 1
ATOM 790 N N . LEU A 1 95 ? -0.837 5.489 -4.108 1.00 93.38 95 LEU A N 1
ATOM 791 C CA . LEU A 1 95 ? -1.349 5.641 -2.743 1.00 93.38 95 LEU A CA 1
ATOM 792 C C . LEU A 1 95 ? -2.309 6.826 -2.625 1.00 93.38 95 LEU A C 1
ATOM 794 O O . LEU A 1 95 ? -3.369 6.688 -2.018 1.00 93.38 95 LEU A O 1
ATOM 798 N N . LEU A 1 96 ? -1.987 7.950 -3.266 1.00 94.25 96 LEU A N 1
ATOM 799 C CA . LEU A 1 96 ? -2.861 9.120 -3.318 1.00 94.25 96 LEU A CA 1
ATOM 800 C C . LEU A 1 96 ? -4.194 8.788 -4.004 1.00 94.25 96 LEU A C 1
ATOM 802 O O . LEU A 1 96 ? -5.262 9.044 -3.458 1.00 94.25 96 LEU A O 1
ATOM 806 N N . THR A 1 97 ? -4.135 8.126 -5.160 1.00 94.19 97 THR A N 1
ATOM 807 C CA . THR A 1 97 ? -5.329 7.716 -5.912 1.00 94.19 97 THR A CA 1
ATOM 808 C C . THR A 1 97 ? -6.176 6.716 -5.125 1.00 94.19 97 THR A C 1
ATOM 810 O O . THR A 1 97 ? -7.404 6.769 -5.161 1.00 94.19 97 THR A O 1
ATOM 813 N N . TRP A 1 98 ? -5.540 5.790 -4.401 1.00 94.81 98 TRP A N 1
ATOM 814 C CA . TRP A 1 98 ? -6.248 4.908 -3.478 1.00 94.81 98 TRP A CA 1
ATOM 815 C C . TRP A 1 98 ? -6.945 5.709 -2.377 1.00 94.81 98 TRP A C 1
ATOM 817 O O . TRP A 1 98 ? -8.137 5.495 -2.162 1.00 94.81 98 TRP A O 1
ATOM 827 N N . LYS A 1 99 ? -6.248 6.663 -1.743 1.00 94.12 99 LYS A N 1
ATOM 828 C CA . LYS A 1 99 ? -6.793 7.519 -0.678 1.00 94.12 99 LYS A CA 1
ATOM 829 C C . LYS A 1 99 ? -8.058 8.250 -1.136 1.00 94.12 99 LYS A C 1
ATOM 831 O O . LYS A 1 99 ? -9.044 8.286 -0.407 1.00 94.12 99 LYS A O 1
ATOM 836 N N . GLU A 1 100 ? -8.054 8.763 -2.362 1.00 92.81 100 GLU A N 1
ATOM 837 C CA . GLU A 1 100 ? -9.204 9.446 -2.966 1.00 92.81 100 GLU A CA 1
ATOM 838 C C . GLU A 1 100 ? -10.386 8.507 -3.272 1.00 92.81 100 GLU A C 1
ATOM 840 O O . GLU A 1 100 ? -11.535 8.946 -3.275 1.00 92.81 100 GLU A O 1
ATOM 845 N N . LYS A 1 101 ? -10.134 7.214 -3.528 1.00 92.31 101 LYS A N 1
ATOM 846 C CA . LYS A 1 101 ? -11.156 6.240 -3.961 1.00 92.31 101 LYS A CA 1
ATOM 847 C C . LYS A 1 101 ? -11.705 5.336 -2.856 1.00 92.31 101 LYS A C 1
ATOM 849 O O . LYS A 1 101 ? -12.822 4.846 -2.979 1.00 92.31 101 LYS A O 1
ATOM 854 N N . THR A 1 102 ? -10.923 5.060 -1.815 1.00 88.88 102 THR A N 1
ATOM 855 C CA . THR A 1 102 ? -11.164 3.957 -0.864 1.00 88.88 102 THR A CA 1
ATOM 856 C C . THR A 1 102 ? -12.359 4.174 0.076 1.00 88.88 102 THR A C 1
ATOM 858 O O . THR A 1 102 ? -12.809 3.226 0.715 1.00 88.88 102 THR A O 1
ATOM 861 N N . GLY A 1 103 ? -12.888 5.398 0.194 1.00 89.69 103 GLY A N 1
ATOM 862 C CA . GLY A 1 103 ? -13.977 5.758 1.122 1.00 89.69 103 GLY A CA 1
ATOM 863 C C . GLY A 1 103 ? -13.595 5.702 2.613 1.00 89.69 103 GLY A C 1
ATOM 864 O O . GLY A 1 103 ? -14.146 6.450 3.411 1.00 89.69 103 GLY A O 1
ATOM 865 N N . ASP A 1 104 ? -12.619 4.865 2.968 1.00 92.56 104 ASP A N 1
ATOM 866 C CA . ASP A 1 104 ? -11.963 4.742 4.269 1.00 92.56 104 ASP A CA 1
ATOM 867 C C . ASP A 1 104 ? -10.432 4.825 4.077 1.00 92.56 104 ASP A C 1
ATOM 869 O O . ASP A 1 104 ? -9.780 3.802 3.819 1.00 92.56 104 ASP A O 1
ATOM 873 N N . PRO A 1 105 ? -9.847 6.036 4.119 1.00 93.12 105 PRO A N 1
ATOM 874 C CA . PRO A 1 105 ? -8.411 6.261 3.970 1.00 93.12 105 PRO A CA 1
ATOM 875 C C . PRO A 1 105 ? -7.622 6.035 5.272 1.00 93.12 105 PRO A C 1
ATOM 877 O O . PRO A 1 105 ? -6.550 6.620 5.448 1.00 93.12 105 PRO A O 1
ATOM 880 N N . SER A 1 106 ? -8.133 5.216 6.199 1.00 94.38 106 SER A N 1
ATOM 881 C CA . SER A 1 106 ? -7.450 4.925 7.460 1.00 94.38 106 SER A CA 1
ATOM 882 C C . SER A 1 106 ? -6.206 4.051 7.290 1.00 94.38 106 SER A C 1
ATOM 884 O O . SER A 1 106 ? -6.111 3.203 6.391 1.00 94.38 106 SER A O 1
ATOM 886 N N . VAL A 1 107 ? -5.259 4.212 8.215 1.00 92.19 107 VAL A N 1
ATOM 887 C CA . VAL A 1 107 ? -4.062 3.372 8.348 1.00 92.19 107 VAL A CA 1
ATOM 888 C C . VAL A 1 107 ? -4.456 1.908 8.488 1.00 92.19 107 VAL A C 1
ATOM 890 O O . VAL A 1 107 ? -3.955 1.061 7.746 1.00 92.19 107 VAL A O 1
ATOM 893 N N . LYS A 1 108 ? -5.415 1.602 9.366 1.00 93.56 108 LYS A N 1
ATOM 894 C CA . LYS A 1 108 ? -5.977 0.258 9.520 1.00 93.56 108 LYS A CA 1
ATOM 895 C C . LYS A 1 108 ? -6.421 -0.346 8.190 1.00 93.56 108 LYS A C 1
ATOM 897 O O . LYS A 1 108 ? -6.080 -1.497 7.902 1.00 93.56 108 LYS A O 1
ATOM 902 N N . ASN A 1 109 ? -7.171 0.398 7.376 1.00 94.44 109 ASN A N 1
ATOM 903 C CA . ASN A 1 109 ? -7.649 -0.118 6.099 1.00 94.44 109 ASN A CA 1
ATOM 904 C C . ASN A 1 109 ? -6.500 -0.323 5.099 1.00 94.44 109 ASN A C 1
ATOM 906 O O . ASN A 1 109 ? -6.431 -1.385 4.477 1.00 94.44 109 ASN A O 1
ATOM 910 N N . LEU A 1 110 ? -5.552 0.617 5.011 1.00 93.81 110 LEU A N 1
ATOM 911 C CA . LEU A 1 110 ? -4.357 0.476 4.170 1.00 93.81 110 LEU A CA 1
ATOM 912 C C . LEU A 1 110 ? -3.558 -0.787 4.520 1.00 93.81 110 LEU A C 1
ATOM 914 O O . LEU A 1 110 ? -3.259 -1.610 3.654 1.00 93.81 110 LEU A O 1
ATOM 918 N N . ILE A 1 111 ? -3.244 -0.973 5.803 1.00 92.06 111 ILE A N 1
ATOM 919 C CA . ILE A 1 111 ? -2.460 -2.112 6.291 1.00 92.06 111 ILE A CA 1
ATOM 920 C C . ILE A 1 111 ? -3.207 -3.422 6.059 1.00 92.06 111 ILE A C 1
ATOM 922 O O . ILE A 1 111 ? -2.600 -4.397 5.614 1.00 92.06 111 ILE A O 1
ATOM 926 N N . ARG A 1 112 ? -4.525 -3.454 6.282 1.00 92.06 112 ARG A N 1
ATOM 927 C CA . ARG A 1 112 ? -5.361 -4.627 5.991 1.00 92.06 112 ARG A CA 1
ATOM 928 C C . ARG A 1 112 ? -5.286 -5.031 4.517 1.00 92.06 112 ARG A C 1
ATOM 930 O O . ARG A 1 112 ? -5.157 -6.217 4.231 1.00 92.06 112 ARG A O 1
ATOM 937 N N . LEU A 1 113 ? -5.351 -4.071 3.594 1.00 91.62 113 LEU A N 1
ATOM 938 C CA . LEU A 1 113 ? -5.264 -4.336 2.153 1.00 91.62 113 LEU A CA 1
ATOM 939 C C . LEU A 1 113 ? -3.874 -4.839 1.747 1.00 91.62 113 LEU A C 1
ATOM 941 O O . LEU A 1 113 ? -3.758 -5.842 1.044 1.00 91.62 113 LEU A O 1
ATOM 945 N N . LEU A 1 114 ? -2.814 -4.191 2.231 1.00 89.31 114 LEU A N 1
ATOM 946 C CA . LEU A 1 114 ? -1.435 -4.536 1.874 1.00 89.31 114 LEU A CA 1
ATOM 947 C C . LEU A 1 114 ? -0.973 -5.877 2.452 1.00 89.31 114 LEU A C 1
ATOM 949 O O . LEU A 1 114 ? -0.128 -6.533 1.849 1.00 89.31 114 LEU A O 1
ATOM 953 N N . THR A 1 115 ? -1.546 -6.301 3.580 1.00 87.94 115 THR A N 1
ATOM 954 C CA . THR A 1 115 ? -1.216 -7.571 4.249 1.00 87.94 115 THR A CA 1
ATOM 955 C C . THR A 1 115 ? -2.183 -8.709 3.931 1.00 87.94 115 THR A C 1
ATOM 957 O O . THR A 1 115 ? -1.983 -9.826 4.403 1.00 87.94 115 THR A O 1
ATOM 960 N N . ALA A 1 116 ? -3.199 -8.478 3.089 1.00 83.56 116 ALA A N 1
ATOM 961 C CA . ALA A 1 116 ? -4.238 -9.465 2.779 1.00 83.56 116 ALA A CA 1
ATOM 962 C C . ALA A 1 116 ? -3.693 -10.785 2.197 1.00 83.56 116 ALA A C 1
ATOM 964 O O . ALA A 1 116 ? -4.322 -11.831 2.341 1.00 83.56 116 ALA A O 1
ATOM 965 N N . CYS A 1 117 ? -2.518 -10.753 1.561 1.00 72.75 117 CYS A N 1
ATOM 966 C CA . CYS A 1 117 ? -1.859 -11.937 1.004 1.00 72.75 117 CYS A CA 1
ATOM 967 C C . CYS A 1 117 ? -0.786 -12.548 1.921 1.00 72.75 117 CYS A C 1
ATOM 969 O O . CYS A 1 117 ? -0.047 -13.417 1.467 1.00 72.75 117 CYS A O 1
ATOM 971 N N . GLY A 1 118 ? -0.655 -12.077 3.166 1.00 74.56 118 GLY A N 1
ATOM 972 C CA . GLY A 1 118 ? 0.411 -12.502 4.080 1.00 74.56 118 GLY A CA 1
ATOM 973 C C . GLY A 1 118 ? 1.816 -12.043 3.667 1.00 74.56 118 GLY A C 1
ATOM 974 O O . GLY A 1 118 ? 2.792 -12.503 4.246 1.00 74.56 118 GLY A O 1
ATOM 975 N N . ASP A 1 119 ? 1.921 -11.154 2.671 1.00 80.81 119 ASP A N 1
ATOM 976 C CA . ASP A 1 119 ? 3.164 -10.493 2.262 1.00 80.81 119 ASP A CA 1
ATOM 977 C C . ASP A 1 119 ? 3.298 -9.188 3.052 1.00 80.81 119 ASP A C 1
ATOM 979 O O . ASP A 1 119 ? 2.501 -8.265 2.866 1.00 80.81 119 ASP A O 1
ATOM 983 N N . TYR A 1 120 ? 4.287 -9.112 3.944 1.00 85.94 120 TYR A N 1
ATOM 984 C CA . TYR A 1 120 ? 4.527 -7.923 4.766 1.00 85.94 120 TYR A CA 1
ATOM 985 C C . TYR A 1 120 ? 5.564 -6.985 4.150 1.00 85.94 120 TYR A C 1
ATOM 987 O O . TYR A 1 120 ? 5.727 -5.865 4.638 1.00 85.94 120 TYR A O 1
ATOM 995 N N . SER A 1 121 ? 6.211 -7.387 3.047 1.00 82.75 121 SER A N 1
ATOM 996 C CA . SER A 1 121 ? 7.1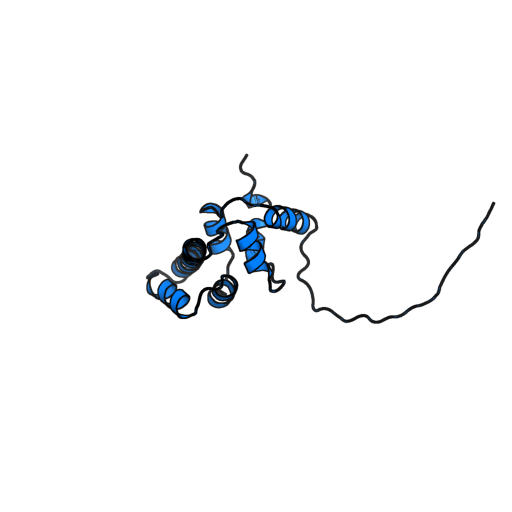36 -6.549 2.275 1.00 82.75 121 SER A CA 1
ATOM 997 C C . SER A 1 121 ? 6.652 -5.107 2.078 1.00 82.75 121 SER A C 1
ATOM 999 O O . SER A 1 121 ? 7.449 -4.203 2.332 1.00 82.75 121 SER A O 1
ATOM 1001 N N . PRO A 1 122 ? 5.387 -4.834 1.678 1.00 84.06 122 PRO A N 1
ATOM 1002 C CA . PRO A 1 122 ? 4.943 -3.460 1.464 1.00 84.06 122 PRO A CA 1
ATOM 1003 C C . PRO A 1 122 ? 4.889 -2.625 2.746 1.00 84.06 122 PRO A C 1
ATOM 1005 O O . PRO A 1 122 ? 5.008 -1.410 2.672 1.00 84.06 122 PRO A O 1
ATOM 1008 N N . ILE A 1 123 ? 4.713 -3.224 3.921 1.00 87.12 123 ILE A N 1
ATOM 1009 C CA . ILE A 1 123 ? 4.530 -2.464 5.166 1.00 87.12 123 ILE A CA 1
ATOM 1010 C C . ILE A 1 123 ? 5.779 -2.429 6.047 1.00 87.12 123 ILE A C 1
ATOM 1012 O O . ILE A 1 123 ? 5.791 -1.703 7.038 1.00 87.12 123 ILE A O 1
ATOM 1016 N N . LYS A 1 124 ? 6.842 -3.165 5.691 1.00 84.94 124 LYS A N 1
ATOM 1017 C CA . LYS A 1 124 ? 8.092 -3.230 6.467 1.00 84.94 124 LYS A CA 1
ATOM 1018 C C . LYS A 1 124 ? 8.640 -1.873 6.933 1.00 84.94 124 LYS A C 1
ATOM 1020 O O . LYS A 1 124 ? 9.039 -1.813 8.093 1.00 84.94 124 LYS A O 1
ATOM 1025 N N . PRO A 1 125 ? 8.632 -0.786 6.136 1.00 84.69 125 PRO A N 1
ATOM 1026 C CA . PRO A 1 125 ? 9.130 0.510 6.613 1.00 84.69 125 PRO A CA 1
ATOM 1027 C C . PRO A 1 125 ? 8.311 1.089 7.762 1.00 84.69 125 PRO A C 1
ATOM 1029 O O . PRO A 1 125 ? 8.859 1.700 8.673 1.00 84.69 125 PRO A O 1
ATOM 1032 N N . LEU A 1 126 ? 6.997 0.858 7.760 1.00 85.00 126 LEU A N 1
ATOM 1033 C CA . LEU A 1 126 ? 6.117 1.309 8.839 1.00 85.00 126 LEU A CA 1
ATOM 1034 C C . LEU A 1 126 ? 6.288 0.465 10.110 1.00 85.00 126 LEU A C 1
ATOM 1036 O O . LEU A 1 126 ? 5.930 0.912 11.202 1.00 85.00 126 LEU A O 1
ATOM 1040 N N . LEU A 1 127 ? 6.840 -0.746 9.968 1.00 84.00 127 LEU A N 1
ATOM 1041 C CA . LEU A 1 127 ? 7.192 -1.635 11.075 1.00 84.00 127 LEU A CA 1
ATOM 1042 C C . LEU A 1 127 ? 8.576 -1.332 11.664 1.00 84.00 127 LEU A C 1
ATOM 1044 O O . LEU A 1 127 ? 8.880 -1.819 12.751 1.00 84.00 127 LEU A O 1
ATOM 1048 N N . THR A 1 128 ? 9.418 -0.550 10.977 1.00 77.25 128 THR A N 1
ATOM 1049 C CA . THR A 1 128 ? 10.736 -0.165 11.496 1.00 77.25 128 THR A CA 1
ATOM 1050 C C . THR A 1 128 ? 10.654 1.0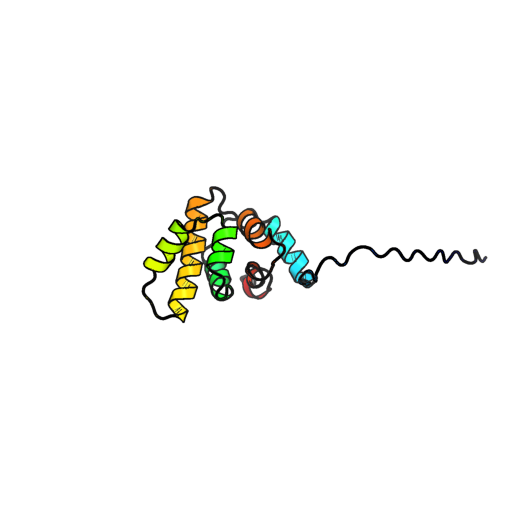54 12.428 1.00 77.25 128 THR A C 1
ATOM 1052 O O . THR A 1 128 ? 9.974 2.027 12.092 1.00 77.25 128 THR A O 1
ATOM 1055 N N . PRO A 1 129 ? 11.362 1.048 13.579 1.00 59.94 129 PRO A N 1
ATOM 1056 C CA . PRO A 1 129 ? 11.291 2.116 14.586 1.00 59.94 129 PRO A CA 1
ATOM 1057 C C . PRO A 1 129 ? 11.600 3.522 14.057 1.00 59.94 129 PRO A C 1
ATOM 1059 O O . PRO A 1 129 ? 11.019 4.493 14.534 1.00 59.94 129 PRO A O 1
ATOM 1062 N N . SER A 1 130 ? 12.461 3.626 13.039 1.00 62.12 130 SER A N 1
ATOM 1063 C CA . SER A 1 130 ? 12.934 4.890 12.460 1.00 62.12 130 SER A CA 1
ATOM 1064 C C . SER A 1 130 ? 11.832 5.792 11.895 1.00 62.12 130 SER A C 1
ATOM 1066 O O . SER A 1 130 ? 12.068 6.982 11.724 1.00 62.12 130 SER A O 1
ATOM 1068 N N . TYR A 1 131 ? 10.643 5.252 11.598 1.00 62.00 131 TYR A N 1
ATOM 1069 C CA . TYR A 1 131 ? 9.522 6.045 11.084 1.00 62.00 131 TYR A CA 1
ATOM 1070 C C . TYR A 1 131 ? 8.784 6.838 12.175 1.00 62.00 131 TYR A C 1
ATOM 1072 O O . TYR A 1 131 ? 8.228 7.897 11.907 1.00 62.00 131 TYR A O 1
ATOM 1080 N N . TRP A 1 132 ? 8.777 6.333 13.409 1.00 58.56 132 TRP A N 1
ATOM 1081 C CA . TRP A 1 132 ? 7.941 6.862 14.490 1.00 58.56 132 TRP A CA 1
ATOM 1082 C C . TRP A 1 132 ? 8.724 7.566 15.593 1.00 58.56 132 TRP A C 1
ATOM 1084 O O . TRP A 1 132 ? 8.133 8.053 16.552 1.00 58.56 132 TRP A O 1
ATOM 1094 N N . THR A 1 133 ? 10.045 7.640 15.460 1.00 51.78 133 THR A N 1
ATOM 1095 C CA . THR A 1 133 ? 10.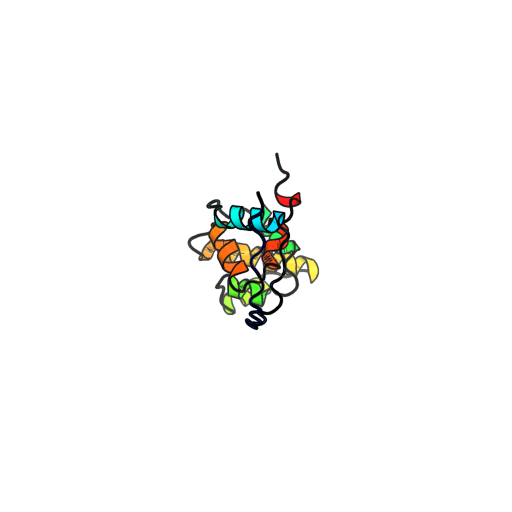880 8.569 16.221 1.00 51.78 133 THR A CA 1
ATOM 1096 C C . THR A 1 133 ? 10.674 9.989 15.693 1.00 51.78 133 THR A C 1
ATOM 1098 O O . THR A 1 133 ? 11.532 10.529 15.005 1.00 51.78 133 THR A O 1
ATOM 1101 N N . ASN A 1 134 ? 9.507 10.558 15.973 1.00 41.66 134 ASN A N 1
ATOM 1102 C CA . ASN A 1 134 ? 9.264 11.995 16.018 1.00 41.66 134 ASN A CA 1
ATOM 1103 C C . ASN A 1 134 ? 8.454 12.233 17.296 1.00 41.66 134 ASN A C 1
ATOM 1105 O O . ASN A 1 134 ? 7.225 12.212 17.270 1.00 41.66 134 ASN A O 1
ATOM 1109 N N . ASP A 1 135 ? 9.185 12.324 18.408 1.00 38.06 135 ASP A N 1
ATOM 1110 C CA . ASP A 1 135 ? 8.771 13.118 19.570 1.00 38.06 135 ASP A CA 1
ATOM 1111 C C . ASP A 1 135 ? 8.853 14.606 19.183 1.00 38.06 135 ASP A C 1
ATOM 1113 O O . ASP A 1 135 ? 9.854 14.970 18.514 1.00 38.06 135 ASP A O 1
#